Protein AF-A0A3C0MEQ4-F1 (afdb_monomer)

Structure (mmCIF, N/CA/C/O backbone):
data_AF-A0A3C0MEQ4-F1
#
_entry.id   AF-A0A3C0MEQ4-F1
#
loop_
_atom_site.group_PDB
_atom_site.id
_atom_site.type_symbol
_atom_site.label_atom_id
_atom_site.label_alt_id
_atom_site.label_comp_id
_atom_site.label_asym_id
_atom_site.label_entity_id
_atom_site.label_seq_id
_atom_site.pdbx_PDB_ins_code
_atom_site.Cartn_x
_atom_site.Cartn_y
_atom_site.Cartn_z
_atom_site.occupancy
_atom_site.B_iso_or_equiv
_atom_site.auth_seq_id
_atom_site.auth_comp_id
_atom_site.auth_asym_id
_atom_site.auth_atom_id
_atom_site.pdbx_PDB_model_num
ATOM 1 N N . MET A 1 1 ? 21.544 3.848 -3.525 1.00 56.31 1 MET A N 1
ATOM 2 C CA . MET A 1 1 ? 22.288 5.096 -3.814 1.00 56.31 1 MET A CA 1
ATOM 3 C C . MET A 1 1 ? 23.259 4.930 -4.985 1.00 56.31 1 MET A C 1
ATOM 5 O O . MET A 1 1 ? 23.133 5.684 -5.938 1.00 56.31 1 MET A O 1
ATOM 9 N N . ASN A 1 2 ? 24.133 3.912 -4.989 1.00 54.25 2 ASN A N 1
ATOM 10 C CA . ASN A 1 2 ? 25.118 3.695 -6.070 1.00 54.25 2 ASN A CA 1
ATOM 11 C C . ASN A 1 2 ? 24.505 3.550 -7.478 1.00 54.25 2 ASN A C 1
ATOM 13 O O . ASN A 1 2 ? 25.084 4.029 -8.444 1.00 54.25 2 ASN A O 1
ATOM 17 N N . ALA A 1 3 ? 23.307 2.965 -7.593 1.00 73.00 3 ALA A N 1
ATOM 18 C CA . ALA A 1 3 ? 22.617 2.825 -8.877 1.00 73.00 3 ALA A CA 1
ATOM 19 C C . ALA A 1 3 ? 22.139 4.168 -9.471 1.00 73.00 3 ALA A C 1
ATOM 21 O O . ALA A 1 3 ? 22.224 4.360 -10.676 1.00 73.00 3 ALA A O 1
ATOM 22 N N . ILE A 1 4 ? 21.689 5.125 -8.645 1.00 80.62 4 ILE A N 1
ATOM 23 C CA . ILE A 1 4 ? 21.189 6.430 -9.124 1.00 80.62 4 ILE A CA 1
ATOM 24 C C . ILE A 1 4 ? 22.325 7.252 -9.733 1.00 80.62 4 ILE A C 1
ATOM 26 O O . ILE A 1 4 ? 22.179 7.784 -10.830 1.00 80.62 4 ILE A O 1
ATOM 30 N N . LEU A 1 5 ? 23.455 7.330 -9.024 1.00 80.44 5 LEU A N 1
ATOM 31 C CA . LEU A 1 5 ? 24.626 8.074 -9.483 1.00 80.44 5 LEU A CA 1
ATOM 32 C C . LEU A 1 5 ? 25.197 7.445 -10.758 1.00 80.44 5 LEU A C 1
ATOM 34 O O . LEU A 1 5 ? 25.335 8.150 -11.751 1.00 80.44 5 LEU A O 1
ATOM 38 N N . GLY A 1 6 ? 25.385 6.121 -10.786 1.00 83.50 6 GLY A N 1
ATOM 39 C CA . GLY A 1 6 ? 25.900 5.422 -11.968 1.00 83.50 6 GLY A CA 1
ATOM 40 C C . GLY A 1 6 ? 25.003 5.566 -13.203 1.00 83.50 6 GLY A C 1
ATOM 41 O O . GLY A 1 6 ? 25.492 5.846 -14.293 1.00 83.50 6 GLY A O 1
ATOM 42 N N . PHE A 1 7 ? 23.680 5.457 -13.051 1.00 85.19 7 PHE A N 1
ATOM 43 C CA . PHE A 1 7 ? 22.758 5.689 -14.168 1.00 85.19 7 PHE A CA 1
ATOM 44 C C . PHE A 1 7 ? 22.746 7.157 -14.612 1.00 85.19 7 PHE A C 1
ATOM 46 O O . PHE A 1 7 ? 22.663 7.429 -15.808 1.00 85.19 7 PHE A O 1
ATOM 53 N N . SER A 1 8 ? 22.869 8.108 -13.680 1.00 86.00 8 SER A N 1
ATOM 54 C CA . SER A 1 8 ? 22.956 9.529 -14.034 1.00 86.00 8 SER A CA 1
ATOM 55 C C . SER A 1 8 ? 24.240 9.864 -14.793 1.00 86.00 8 SER A C 1
ATOM 57 O O . SER A 1 8 ? 24.196 10.667 -15.718 1.00 86.00 8 SER A O 1
ATOM 59 N N . GLU A 1 9 ? 25.359 9.216 -14.454 1.00 87.44 9 GLU A N 1
ATOM 60 C CA . GLU A 1 9 ? 26.646 9.374 -15.137 1.00 87.44 9 GLU A CA 1
ATOM 61 C C . GLU A 1 9 ? 26.581 8.805 -16.553 1.00 87.44 9 GLU A C 1
ATOM 63 O O . GLU A 1 9 ? 26.971 9.477 -17.501 1.00 87.44 9 GLU A O 1
ATOM 68 N N . VAL A 1 10 ? 25.974 7.627 -16.720 1.00 87.19 10 VAL A N 1
ATOM 69 C CA . VAL A 1 10 ? 25.731 7.010 -18.033 1.00 87.19 10 VAL A CA 1
ATOM 70 C C . VAL A 1 10 ? 24.914 7.918 -18.958 1.00 87.19 10 VAL A C 1
ATOM 72 O O . VAL A 1 10 ? 25.239 8.033 -20.141 1.00 87.19 10 VAL A O 1
ATOM 75 N N . ILE A 1 11 ? 23.868 8.567 -18.430 1.00 87.81 11 ILE A N 1
ATOM 76 C CA . ILE A 1 11 ? 23.049 9.525 -19.188 1.00 87.81 11 ILE A CA 1
ATOM 77 C C . ILE A 1 11 ? 23.845 10.803 -19.487 1.00 87.81 11 ILE A C 1
ATOM 79 O O . ILE A 1 11 ? 23.850 11.266 -20.626 1.00 87.81 11 ILE A O 1
ATOM 83 N N . ARG A 1 12 ? 24.518 11.372 -18.478 1.00 89.31 12 ARG A N 1
ATOM 84 C CA . ARG A 1 12 ? 25.299 12.616 -18.592 1.00 89.31 12 ARG A CA 1
ATOM 85 C C . ARG A 1 12 ? 26.410 12.491 -19.630 1.00 89.31 12 ARG A C 1
ATOM 87 O O . ARG A 1 12 ? 26.576 13.390 -20.449 1.00 89.31 12 ARG A O 1
ATOM 94 N N . ASP A 1 13 ? 27.132 11.377 -19.599 1.00 92.06 13 ASP A N 1
ATOM 95 C CA . ASP A 1 13 ? 28.324 11.146 -20.416 1.00 92.06 13 ASP A CA 1
ATOM 96 C C . ASP A 1 13 ? 27.977 10.521 -21.780 1.00 92.06 13 ASP A C 1
ATOM 98 O O . ASP A 1 13 ? 28.868 10.231 -22.575 1.00 92.06 13 ASP A O 1
ATOM 102 N N . GLN A 1 14 ? 26.680 10.330 -22.062 1.00 87.19 14 GLN A N 1
ATOM 103 C CA . GLN A 1 14 ? 26.146 9.773 -23.307 1.00 87.19 14 GLN A CA 1
ATOM 104 C C . GLN A 1 14 ? 26.877 8.497 -23.758 1.00 87.19 14 GLN A C 1
ATOM 106 O O . GLN A 1 14 ? 27.219 8.325 -24.930 1.00 87.19 14 GLN A O 1
ATOM 111 N N . VAL A 1 15 ? 27.096 7.577 -22.814 1.00 88.75 15 VAL A N 1
ATOM 112 C CA . VAL A 1 15 ? 27.910 6.362 -23.015 1.00 88.75 15 VAL A CA 1
ATOM 113 C C . VAL A 1 15 ? 27.402 5.490 -24.174 1.00 88.75 15 VAL A C 1
ATOM 115 O O . VAL A 1 15 ? 28.182 4.776 -24.801 1.00 88.75 15 VAL A O 1
ATOM 118 N N . PHE A 1 16 ? 26.108 5.560 -24.497 1.00 84.62 16 PHE A N 1
ATOM 119 C CA . PHE A 1 16 ? 25.477 4.792 -25.574 1.00 84.62 16 PHE A CA 1
ATOM 120 C C . PHE A 1 16 ? 25.280 5.586 -26.878 1.00 84.62 16 PHE A C 1
ATOM 122 O O . PHE A 1 16 ? 24.577 5.126 -27.778 1.00 84.62 16 PHE A O 1
ATOM 129 N N . GLY A 1 17 ? 25.880 6.774 -27.014 1.00 85.69 17 GLY A N 1
ATOM 130 C CA . GLY A 1 17 ? 25.698 7.619 -28.197 1.00 85.69 17 GLY A CA 1
ATOM 131 C C . GLY A 1 17 ? 24.224 8.021 -28.374 1.00 85.69 17 GLY A C 1
ATOM 132 O O . GLY A 1 17 ? 23.603 8.390 -27.382 1.00 85.69 17 GLY A O 1
ATOM 133 N N . PRO A 1 18 ? 23.632 7.957 -29.582 1.00 88.94 18 PRO A N 1
ATOM 134 C CA . PRO A 1 18 ? 22.265 8.420 -29.848 1.00 88.94 18 PRO A CA 1
ATOM 135 C C . PRO A 1 18 ? 21.146 7.430 -29.453 1.00 88.94 18 PRO A C 1
ATOM 137 O O . PRO A 1 18 ? 19.999 7.633 -29.852 1.00 88.94 18 PRO A O 1
ATOM 140 N N . ASP A 1 19 ? 21.434 6.362 -28.697 1.00 89.44 19 ASP A N 1
ATOM 141 C CA . ASP A 1 19 ? 20.425 5.385 -28.248 1.00 89.44 19 ASP A CA 1
ATOM 142 C C . ASP A 1 19 ? 19.506 5.975 -27.159 1.00 89.44 19 ASP A C 1
ATOM 144 O O . ASP A 1 19 ? 19.682 5.774 -25.954 1.00 89.44 19 ASP A O 1
ATOM 148 N N . GLN A 1 20 ? 18.509 6.741 -27.606 1.00 87.12 20 GLN A N 1
ATOM 149 C CA . GLN A 1 20 ? 17.560 7.438 -26.742 1.00 87.12 20 GLN A CA 1
ATOM 150 C C . GLN A 1 20 ? 16.733 6.482 -25.871 1.00 87.12 20 GLN A C 1
ATOM 152 O O . GLN A 1 20 ? 16.408 6.827 -24.734 1.00 87.12 20 GLN A O 1
ATOM 157 N N . ALA A 1 21 ? 16.426 5.280 -26.371 1.00 89.12 21 ALA A N 1
ATOM 158 C CA . ALA A 1 21 ? 15.628 4.296 -25.645 1.00 89.12 21 ALA A CA 1
ATOM 159 C C . ALA A 1 21 ? 16.342 3.839 -24.366 1.00 89.12 21 ALA A C 1
ATOM 161 O O . ALA A 1 21 ? 15.746 3.871 -23.289 1.00 89.12 21 ALA A O 1
ATOM 162 N N . ARG A 1 22 ? 17.646 3.536 -24.449 1.00 85.31 22 ARG A N 1
ATOM 163 C CA . ARG A 1 22 ? 18.435 3.167 -23.263 1.00 85.31 22 ARG A CA 1
ATOM 164 C C . ARG A 1 22 ? 18.461 4.271 -22.216 1.00 85.31 22 ARG A C 1
ATOM 166 O O . ARG A 1 22 ? 18.309 3.983 -21.032 1.00 85.31 22 ARG A O 1
ATOM 173 N N . TYR A 1 23 ? 18.626 5.534 -22.611 1.00 87.06 23 TYR A N 1
ATOM 174 C CA . TYR A 1 23 ? 18.608 6.630 -21.635 1.00 87.06 23 TYR A CA 1
ATOM 175 C C . TYR A 1 23 ? 17.248 6.793 -20.959 1.00 87.06 23 TYR A C 1
ATOM 177 O O . TYR A 1 23 ? 17.209 7.094 -19.766 1.00 87.06 23 TYR A O 1
ATOM 185 N N . CYS A 1 24 ? 16.145 6.566 -21.679 1.00 87.00 24 CYS A N 1
ATOM 186 C CA . CYS A 1 24 ? 14.811 6.553 -21.083 1.00 87.00 24 CYS A CA 1
ATOM 187 C C . CYS A 1 24 ? 14.670 5.446 -20.026 1.00 87.00 24 CYS A C 1
ATOM 189 O O . CYS A 1 24 ? 14.151 5.720 -18.943 1.00 87.00 24 CYS A O 1
ATOM 191 N N . ASP A 1 25 ? 15.195 4.246 -20.281 1.00 85.88 25 ASP A N 1
ATOM 192 C CA . ASP A 1 25 ? 15.174 3.139 -19.314 1.00 85.88 25 ASP A CA 1
ATOM 193 C C . ASP A 1 25 ? 16.005 3.450 -18.055 1.00 85.88 25 ASP A C 1
ATOM 195 O O . ASP A 1 25 ? 15.575 3.196 -16.922 1.00 85.88 25 ASP A O 1
ATOM 199 N N . TYR A 1 26 ? 17.178 4.069 -18.222 1.00 86.50 26 TYR A N 1
ATOM 200 C CA . TYR A 1 26 ? 17.989 4.529 -17.092 1.00 86.50 26 TYR A CA 1
ATOM 201 C C . TYR A 1 26 ? 17.306 5.657 -16.316 1.00 86.50 26 TYR A C 1
ATOM 203 O O . TYR A 1 26 ? 17.311 5.638 -15.084 1.00 86.50 26 TYR A O 1
ATOM 211 N N . ALA A 1 27 ? 16.665 6.607 -17.001 1.00 85.38 27 ALA A N 1
ATOM 212 C CA . ALA A 1 27 ? 15.905 7.674 -16.358 1.00 85.38 27 ALA A CA 1
ATOM 213 C C . ALA A 1 27 ? 14.722 7.114 -15.550 1.00 85.38 27 ALA A C 1
ATOM 215 O O . ALA A 1 27 ? 14.500 7.538 -14.413 1.00 85.38 27 ALA A O 1
ATOM 216 N N . ALA A 1 28 ? 14.015 6.113 -16.082 1.00 83.44 28 ALA A N 1
ATOM 217 C CA . ALA A 1 28 ? 12.967 5.398 -15.358 1.00 83.44 28 ALA A CA 1
ATOM 218 C C . ALA A 1 28 ? 13.526 4.679 -14.116 1.00 83.44 28 ALA A C 1
ATOM 220 O O . ALA A 1 28 ? 12.954 4.783 -13.028 1.00 83.44 28 ALA A O 1
ATOM 221 N N 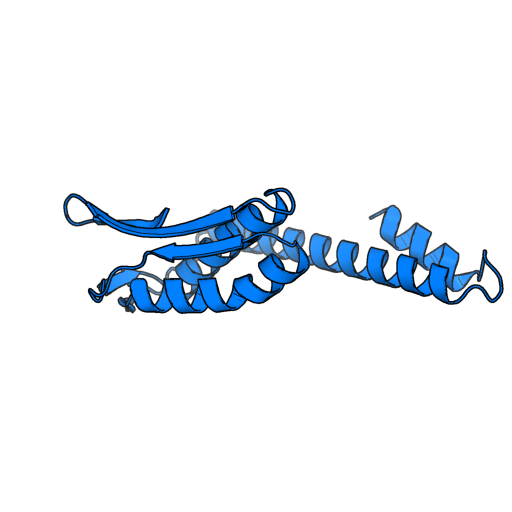. SER A 1 29 ? 14.686 4.031 -14.245 1.00 82.44 29 SER A N 1
ATOM 222 C CA . SER A 1 29 ? 15.368 3.343 -13.138 1.00 82.44 29 SER A CA 1
ATOM 223 C C . SER A 1 29 ? 15.826 4.307 -12.033 1.00 82.44 29 SER A C 1
ATOM 225 O O . SER A 1 29 ? 15.675 4.016 -10.840 1.00 82.44 29 SER A O 1
ATOM 227 N N . ILE A 1 30 ? 16.346 5.483 -12.407 1.00 86.50 30 ILE A N 1
ATOM 228 C CA . ILE A 1 30 ? 16.674 6.577 -11.478 1.00 86.50 30 ILE A CA 1
ATOM 229 C C . ILE A 1 30 ? 15.414 7.046 -10.757 1.00 86.50 30 ILE A C 1
ATOM 231 O O . ILE A 1 30 ? 15.419 7.156 -9.531 1.00 86.50 30 ILE A O 1
ATOM 235 N N . HIS A 1 31 ? 14.335 7.296 -11.500 1.00 78.38 31 HIS A N 1
ATOM 236 C CA . HIS A 1 31 ? 13.079 7.778 -10.941 1.00 78.38 31 HIS A CA 1
ATOM 237 C C . HIS A 1 31 ? 12.504 6.793 -9.917 1.00 78.38 31 HIS A C 1
ATOM 239 O O . HIS A 1 31 ? 12.184 7.189 -8.796 1.00 78.38 31 HIS A O 1
ATOM 245 N N . GLN A 1 32 ? 12.460 5.502 -10.254 1.00 76.88 32 GLN A N 1
ATOM 246 C CA . GLN A 1 32 ? 12.007 4.447 -9.347 1.00 76.88 32 GLN A CA 1
ATOM 247 C C . GLN A 1 32 ? 12.880 4.361 -8.087 1.00 76.88 32 GLN A C 1
ATOM 249 O O . GLN A 1 32 ? 12.366 4.279 -6.970 1.00 76.88 32 GLN A O 1
ATOM 254 N N . SER A 1 33 ? 14.204 4.425 -8.246 1.00 82.81 33 SER A N 1
ATOM 255 C CA . SER A 1 33 ? 15.139 4.397 -7.116 1.00 82.81 33 SER A CA 1
ATOM 256 C C . SER A 1 33 ? 14.996 5.631 -6.214 1.00 82.81 33 SER A C 1
ATOM 258 O O . SER A 1 33 ? 15.094 5.517 -4.992 1.00 82.81 33 SER A O 1
ATOM 260 N N . GLY A 1 34 ? 14.742 6.806 -6.800 1.00 80.62 34 GLY A N 1
ATOM 261 C CA . GLY A 1 34 ? 14.493 8.053 -6.076 1.00 80.62 34 GLY A CA 1
ATOM 262 C C . GLY A 1 34 ? 13.185 8.020 -5.287 1.00 80.62 34 GLY A C 1
ATOM 263 O O . GLY A 1 34 ? 13.177 8.378 -4.111 1.00 80.62 34 GLY A O 1
ATOM 264 N N . GLN A 1 35 ? 12.104 7.514 -5.889 1.00 75.94 35 GLN A N 1
ATOM 265 C CA . GLN A 1 35 ? 10.837 7.289 -5.184 1.00 75.94 35 GLN A CA 1
ATOM 266 C C . GLN A 1 35 ? 11.008 6.320 -4.010 1.00 75.94 35 GLN A C 1
ATOM 268 O O . GLN A 1 35 ? 10.488 6.569 -2.924 1.00 75.94 35 GLN A O 1
ATOM 273 N N . HIS A 1 36 ? 11.775 5.242 -4.198 1.00 74.88 36 HIS A N 1
ATOM 274 C CA . HIS A 1 36 ? 12.036 4.291 -3.123 1.00 74.88 36 HIS A CA 1
ATOM 275 C C . HIS A 1 36 ? 12.811 4.927 -1.961 1.00 74.88 36 HIS A C 1
ATOM 277 O O . HIS A 1 36 ? 12.427 4.753 -0.808 1.00 74.88 36 HIS A O 1
ATOM 283 N N . LEU A 1 37 ? 13.857 5.709 -2.249 1.00 84.56 37 LEU A N 1
ATOM 284 C CA . LEU A 1 37 ? 14.611 6.418 -1.213 1.00 84.56 37 LEU A CA 1
ATOM 285 C C . LEU A 1 37 ? 13.739 7.433 -0.464 1.00 84.56 37 LEU A C 1
ATOM 287 O O . LEU A 1 37 ? 13.828 7.527 0.756 1.00 84.56 37 LEU A O 1
ATOM 291 N N . LEU A 1 38 ? 12.882 8.164 -1.181 1.00 78.81 38 LEU A N 1
ATOM 292 C CA . LEU A 1 38 ? 11.948 9.105 -0.568 1.00 78.81 38 LEU A CA 1
ATOM 293 C C . LEU A 1 38 ? 10.973 8.389 0.378 1.00 78.81 38 LEU A C 1
ATOM 295 O O . LEU A 1 38 ? 10.724 8.885 1.472 1.00 78.81 38 LEU A O 1
ATOM 299 N N . SER A 1 39 ? 10.477 7.208 -0.009 1.00 75.56 39 SER A N 1
ATOM 300 C CA . SER A 1 39 ? 9.659 6.361 0.868 1.00 75.56 39 SER A CA 1
ATOM 301 C C . SER A 1 39 ? 10.410 5.994 2.145 1.00 75.56 39 SER A C 1
ATOM 303 O O . SER A 1 39 ? 9.885 6.219 3.225 1.00 75.56 39 SER A O 1
ATOM 305 N N . LEU A 1 40 ? 11.662 5.530 2.036 1.00 81.44 40 LEU A N 1
ATOM 306 C CA . LEU A 1 40 ? 12.476 5.173 3.204 1.00 81.44 40 LEU A CA 1
ATOM 307 C C . LEU A 1 40 ? 12.712 6.366 4.140 1.00 81.44 40 LEU A C 1
ATOM 309 O O . LEU A 1 40 ? 12.692 6.211 5.356 1.00 81.44 40 LEU A O 1
ATOM 313 N N . ILE A 1 41 ? 12.930 7.563 3.589 1.00 82.31 41 ILE A N 1
ATOM 314 C CA . ILE A 1 41 ? 13.074 8.785 4.392 1.00 82.31 41 ILE A CA 1
ATOM 315 C C . ILE A 1 41 ? 11.772 9.090 5.137 1.00 82.31 41 ILE A C 1
ATOM 317 O O . ILE A 1 41 ? 11.816 9.388 6.329 1.00 82.31 41 ILE A O 1
ATOM 321 N N . ASN A 1 42 ? 10.624 9.003 4.459 1.00 76.94 42 ASN A N 1
ATOM 322 C CA . ASN A 1 42 ? 9.325 9.221 5.094 1.00 76.94 42 ASN A CA 1
ATOM 323 C C . ASN A 1 42 ? 9.063 8.191 6.200 1.00 76.94 42 ASN A C 1
ATOM 325 O O . ASN A 1 42 ? 8.678 8.585 7.298 1.00 76.94 42 ASN A O 1
ATOM 329 N N . ASP A 1 43 ? 9.372 6.915 5.957 1.00 81.81 43 ASP A N 1
ATOM 330 C CA . ASP A 1 43 ? 9.230 5.842 6.945 1.00 81.81 43 ASP A CA 1
ATOM 331 C C . ASP A 1 43 ? 10.087 6.116 8.197 1.00 81.81 43 ASP A C 1
ATOM 333 O O . ASP A 1 43 ? 9.615 5.971 9.325 1.00 81.81 43 ASP A O 1
ATOM 337 N N . ILE A 1 44 ? 11.330 6.587 8.021 1.00 86.44 44 ILE A N 1
ATOM 338 C CA . ILE A 1 44 ? 12.222 6.967 9.132 1.00 86.44 44 ILE A CA 1
ATOM 339 C C . ILE A 1 44 ? 11.684 8.186 9.892 1.00 86.44 44 ILE A C 1
ATOM 341 O O . ILE A 1 44 ? 11.736 8.217 11.124 1.00 86.44 44 ILE A O 1
ATOM 345 N N . LEU A 1 45 ? 11.178 9.202 9.188 1.00 81.56 45 LEU A N 1
ATOM 346 C CA . LEU A 1 45 ? 10.611 10.398 9.817 1.00 81.56 45 LEU A CA 1
ATOM 347 C C . LEU A 1 45 ? 9.356 10.067 10.623 1.00 81.56 45 LEU A C 1
ATOM 349 O O . LEU A 1 45 ? 9.179 10.593 11.723 1.00 81.56 45 LEU A O 1
ATOM 353 N N . ASP A 1 46 ? 8.496 9.199 10.102 1.00 80.12 46 ASP A N 1
ATOM 354 C CA . ASP A 1 46 ? 7.292 8.777 10.805 1.00 80.12 46 ASP A CA 1
ATOM 355 C C . ASP A 1 46 ? 7.630 7.897 12.012 1.00 80.12 46 ASP A C 1
ATOM 357 O O . ASP A 1 46 ? 7.102 8.147 13.098 1.00 80.12 46 ASP A O 1
ATOM 361 N N . LEU A 1 47 ? 8.601 6.984 11.889 1.00 81.69 47 LEU A N 1
ATOM 362 C CA . LEU A 1 47 ? 9.136 6.239 13.032 1.00 81.69 47 LEU A CA 1
ATOM 363 C C . LEU A 1 47 ? 9.703 7.183 14.105 1.00 81.69 47 LEU A C 1
ATOM 365 O O . LEU A 1 47 ? 9.367 7.053 15.279 1.00 81.69 47 LEU A O 1
ATOM 369 N N . SER A 1 48 ? 10.465 8.204 13.705 1.00 82.00 48 SER A N 1
ATOM 370 C CA . SER A 1 48 ? 11.040 9.199 14.625 1.00 82.00 48 SER A CA 1
ATOM 371 C C . SER A 1 48 ? 9.963 10.001 15.373 1.00 82.00 48 SER A C 1
ATOM 373 O O . SER A 1 48 ? 10.122 10.338 16.551 1.00 82.00 48 SER A O 1
ATOM 375 N N . LYS A 1 49 ? 8.829 10.309 14.727 1.00 80.94 49 LYS A N 1
ATOM 376 C CA . LYS A 1 49 ? 7.688 10.963 15.395 1.00 80.94 49 LYS A CA 1
ATOM 377 C C . LYS A 1 49 ? 7.022 10.032 16.406 1.00 80.94 49 LYS A C 1
ATOM 379 O O . LYS A 1 49 ? 6.601 10.504 17.461 1.00 80.94 49 LYS A O 1
ATOM 384 N N . ILE A 1 50 ? 6.916 8.742 16.087 1.00 81.50 50 ILE A N 1
ATOM 385 C CA . ILE A 1 50 ? 6.346 7.729 16.982 1.00 81.50 50 ILE A CA 1
ATOM 386 C C . ILE A 1 50 ? 7.248 7.552 18.211 1.00 81.50 50 ILE A C 1
ATOM 388 O O . ILE A 1 50 ? 6.765 7.663 19.336 1.00 81.50 50 ILE A O 1
ATOM 392 N N . GLU A 1 51 ? 8.556 7.369 18.015 1.00 79.19 51 GLU A N 1
ATOM 393 C CA . GLU A 1 51 ? 9.534 7.168 19.097 1.00 79.19 51 GLU A CA 1
ATOM 394 C C . GLU A 1 51 ? 9.677 8.388 20.014 1.00 79.19 51 GLU A C 1
ATOM 396 O O . GLU A 1 51 ? 9.849 8.246 21.223 1.00 79.19 51 GLU A O 1
ATOM 401 N N . SER A 1 52 ? 9.550 9.599 19.465 1.00 84.00 52 SER A N 1
ATOM 402 C CA . SER A 1 52 ? 9.572 10.837 20.256 1.00 84.00 52 SER A CA 1
ATOM 403 C C . SER A 1 52 ? 8.244 11.150 20.959 1.00 84.00 52 SER A C 1
ATOM 405 O O . SER A 1 52 ? 8.139 12.183 21.621 1.00 84.00 52 SER A O 1
ATOM 407 N N . GLY A 1 53 ? 7.208 10.318 20.790 1.00 76.06 53 GLY A N 1
ATOM 408 C CA . GLY A 1 53 ? 5.860 10.574 21.315 1.00 76.06 53 GLY A CA 1
ATOM 409 C C . GLY A 1 53 ? 5.163 11.789 20.685 1.00 76.06 53 GLY A C 1
ATOM 410 O O . GLY A 1 53 ? 4.119 12.233 21.167 1.00 76.06 53 GLY A O 1
ATOM 411 N N . SER A 1 54 ? 5.733 12.342 19.611 1.00 75.56 54 SER A N 1
ATOM 412 C CA . SER A 1 54 ? 5.196 13.501 18.891 1.00 75.56 54 SER A CA 1
ATOM 413 C C . SER A 1 54 ? 4.090 13.110 17.910 1.00 75.56 54 SER A C 1
ATOM 415 O O . SER A 1 54 ? 3.330 13.971 17.464 1.00 75.56 54 SER A O 1
ATOM 417 N N . TYR A 1 55 ? 3.976 11.823 17.571 1.00 77.38 55 TYR A N 1
ATOM 418 C CA . TYR A 1 55 ? 2.889 11.308 16.750 1.00 77.38 55 TYR A CA 1
ATOM 419 C C . TYR A 1 55 ? 1.595 11.240 17.568 1.00 77.38 55 TYR A C 1
ATOM 421 O O . TYR A 1 55 ? 1.402 10.350 18.397 1.00 77.38 55 TYR A O 1
ATOM 429 N N . ARG A 1 56 ? 0.701 12.205 17.345 1.00 80.25 56 ARG A N 1
ATOM 430 C CA . ARG A 1 56 ? -0.619 12.251 17.978 1.00 80.25 56 ARG A CA 1
ATOM 431 C C . ARG A 1 56 ? -1.671 11.775 16.989 1.00 80.25 56 ARG A C 1
ATOM 433 O O . ARG A 1 56 ? -1.822 12.375 15.932 1.00 80.25 56 ARG A O 1
ATOM 440 N N . LEU A 1 57 ? -2.394 10.721 17.358 1.00 87.50 57 LEU A N 1
ATOM 441 C CA . LEU A 1 57 ? -3.559 10.264 16.606 1.00 87.50 57 LEU A CA 1
ATOM 442 C C . LEU A 1 57 ? -4.695 11.276 16.754 1.00 87.50 57 LEU A C 1
ATOM 444 O O . LEU A 1 57 ? -5.098 11.612 17.870 1.00 87.50 57 LEU A O 1
ATOM 448 N N . GLU A 1 58 ? -5.239 11.720 15.627 1.00 90.75 58 GLU A N 1
ATOM 449 C CA . GLU A 1 58 ? -6.433 12.560 15.584 1.00 90.75 58 GLU A CA 1
ATOM 450 C C . GLU A 1 58 ? -7.666 11.657 15.453 1.00 90.75 58 GLU A C 1
ATOM 452 O O . GLU A 1 58 ? -8.212 11.450 14.368 1.00 90.75 58 GLU A O 1
ATOM 457 N N . CYS A 1 59 ? -8.084 11.058 16.572 1.00 94.38 59 CYS A N 1
ATOM 458 C CA . CYS A 1 59 ? -9.206 10.123 16.581 1.00 94.38 59 CYS A CA 1
ATOM 459 C C . CYS A 1 59 ? -10.548 10.827 16.331 1.00 94.38 59 CYS A C 1
ATOM 461 O O . CYS A 1 59 ? -10.953 11.706 17.091 1.00 94.38 59 CYS A O 1
ATOM 463 N N . GLN A 1 60 ? -11.281 10.364 15.322 1.00 95.88 60 GLN A N 1
ATOM 464 C CA . GLN A 1 60 ? -12.650 10.774 15.017 1.00 95.88 60 GLN A CA 1
ATOM 465 C C . GLN A 1 60 ? -13.496 9.571 14.586 1.00 95.88 60 GLN A C 1
ATOM 467 O O . GLN A 1 60 ? -12.963 8.505 14.278 1.00 95.88 60 GLN A O 1
ATOM 472 N N . GLN A 1 61 ? -14.822 9.714 14.603 1.00 96.62 61 GLN A N 1
ATOM 473 C CA . GLN A 1 61 ? -15.702 8.698 14.023 1.00 96.62 61 GLN A CA 1
ATOM 474 C C . GLN A 1 61 ? -15.617 8.753 12.498 1.00 96.62 61 GLN A C 1
ATOM 476 O O . GLN A 1 61 ? -15.692 9.835 11.910 1.00 96.62 61 GLN A O 1
ATOM 481 N N . PHE A 1 62 ? -15.451 7.597 11.862 1.00 95.75 62 PHE A N 1
ATOM 482 C CA . PHE A 1 62 ? -15.479 7.487 10.410 1.00 95.75 62 PHE A CA 1
ATOM 483 C C . PHE A 1 62 ? -15.903 6.094 9.939 1.00 95.75 62 PHE A C 1
ATOM 485 O O . PHE A 1 62 ? -15.718 5.085 10.623 1.00 95.75 62 PHE A O 1
ATOM 492 N N . CYS A 1 63 ? -16.392 6.051 8.700 1.00 95.00 63 CYS A N 1
ATOM 493 C CA . CYS A 1 63 ? -16.814 4.830 8.036 1.00 95.00 63 CYS A CA 1
ATOM 494 C C . CYS A 1 63 ? -15.606 4.087 7.445 1.00 95.00 63 CYS A C 1
ATOM 496 O O . CYS A 1 63 ? -15.061 4.487 6.411 1.00 95.00 63 CYS A O 1
ATOM 498 N N . LEU A 1 64 ? -15.198 2.992 8.088 1.00 95.44 64 LEU A N 1
ATOM 499 C CA . LEU A 1 64 ? -14.068 2.162 7.671 1.00 95.44 64 LEU A CA 1
ATOM 500 C C . LEU A 1 64 ? -14.306 1.505 6.311 1.00 95.44 64 LEU A C 1
ATOM 502 O O . LEU A 1 64 ? -13.400 1.490 5.488 1.00 95.44 64 LEU A O 1
ATOM 506 N N . SER A 1 65 ? -15.521 1.009 6.060 1.00 94.88 65 SER A N 1
ATOM 507 C CA . SER A 1 65 ? -15.888 0.397 4.769 1.00 94.88 65 SER A CA 1
ATOM 508 C C . SER A 1 65 ? -15.671 1.362 3.596 1.00 94.88 65 SER A C 1
ATOM 510 O O . SER A 1 65 ? -15.027 1.008 2.613 1.00 94.88 65 SER A O 1
ATOM 512 N N . ARG A 1 66 ? -16.093 2.627 3.741 1.00 95.00 66 ARG A N 1
ATOM 513 C CA . ARG A 1 66 ? -15.841 3.677 2.744 1.00 95.00 66 ARG A CA 1
ATOM 514 C C . ARG A 1 66 ? -14.352 3.986 2.597 1.00 95.00 66 ARG A C 1
ATOM 516 O O . ARG A 1 66 ? -13.871 4.142 1.480 1.00 95.00 66 ARG A O 1
ATOM 523 N N . LEU A 1 67 ? -13.619 4.083 3.708 1.00 96.06 67 LEU A N 1
ATOM 524 C CA . LEU A 1 67 ? -12.180 4.340 3.665 1.00 96.06 67 LEU A CA 1
ATOM 525 C C . LEU A 1 67 ? -11.426 3.215 2.938 1.00 96.06 67 LEU A C 1
ATOM 527 O O . LEU A 1 67 ? -10.538 3.494 2.135 1.00 96.06 67 LEU A O 1
ATOM 531 N N . ALA A 1 68 ? -11.784 1.960 3.212 1.00 96.19 68 ALA A N 1
ATOM 532 C CA . ALA A 1 68 ? -11.201 0.782 2.583 1.00 96.19 68 ALA A CA 1
ATOM 533 C C . ALA A 1 68 ? -11.465 0.760 1.068 1.00 96.19 68 ALA A C 1
ATOM 535 O O . ALA A 1 68 ? -10.532 0.521 0.302 1.00 96.19 68 ALA A O 1
ATOM 536 N N . ASP A 1 69 ? -12.683 1.100 0.636 1.00 95.69 69 ASP A N 1
ATOM 537 C CA . ASP A 1 69 ? -13.039 1.219 -0.785 1.00 95.69 69 ASP A CA 1
ATOM 538 C C . ASP A 1 69 ? -12.235 2.324 -1.496 1.00 95.69 69 ASP A C 1
ATOM 540 O O . ASP A 1 69 ? -11.652 2.108 -2.560 1.00 95.69 69 ASP A O 1
ATOM 544 N N . GLU A 1 70 ? -12.090 3.496 -0.865 1.00 95.81 70 GLU A N 1
ATOM 545 C CA . GLU A 1 70 ? -11.243 4.574 -1.392 1.00 95.81 70 GLU A CA 1
ATOM 546 C C . GLU A 1 70 ? -9.784 4.116 -1.568 1.00 95.81 70 GLU A C 1
ATOM 548 O O . GLU A 1 70 ? -9.161 4.407 -2.591 1.00 95.81 70 GLU A O 1
ATOM 553 N N . CYS A 1 71 ? -9.234 3.377 -0.598 1.00 96.44 71 CYS A N 1
ATOM 554 C CA . CYS A 1 71 ? -7.873 2.839 -0.682 1.00 96.44 71 CYS A CA 1
ATOM 555 C C . CYS A 1 71 ? -7.742 1.773 -1.779 1.00 96.44 71 CYS A C 1
ATOM 557 O O . CYS A 1 71 ? -6.761 1.776 -2.525 1.00 96.44 71 CYS A O 1
ATOM 559 N N . PHE A 1 72 ? -8.734 0.891 -1.916 1.00 96.19 72 PHE A N 1
ATOM 560 C CA . PHE A 1 72 ? -8.796 -0.095 -2.994 1.00 96.19 72 PHE A CA 1
ATOM 561 C C . PHE A 1 72 ? -8.741 0.586 -4.368 1.00 96.19 72 PHE A C 1
ATOM 563 O O . PHE A 1 72 ? -7.921 0.223 -5.218 1.00 96.19 72 PHE A O 1
ATOM 570 N N . MET A 1 73 ? -9.536 1.641 -4.564 1.00 95.81 73 MET A N 1
ATOM 571 C CA . MET A 1 73 ? -9.558 2.407 -5.813 1.00 95.81 73 MET A CA 1
ATOM 572 C C . MET A 1 73 ? -8.223 3.105 -6.113 1.00 95.81 73 MET A C 1
ATOM 574 O O . MET A 1 73 ? -7.847 3.206 -7.282 1.00 95.81 73 MET A O 1
ATOM 578 N N . MET A 1 74 ? -7.476 3.531 -5.088 1.00 94.19 74 MET A N 1
ATOM 579 C CA . MET A 1 74 ? -6.132 4.107 -5.252 1.00 94.19 74 MET A CA 1
ATOM 580 C C . MET A 1 74 ? -5.100 3.083 -5.746 1.00 94.19 74 MET A C 1
ATOM 582 O O . MET A 1 74 ? -4.233 3.432 -6.546 1.00 94.19 74 MET A O 1
ATOM 586 N N . VAL A 1 75 ? -5.183 1.828 -5.294 1.00 95.12 75 VAL A N 1
ATOM 587 C CA . VAL A 1 75 ? -4.196 0.778 -5.619 1.00 95.12 75 VAL A CA 1
ATOM 588 C C . VAL A 1 75 ? -4.541 0.029 -6.912 1.00 95.12 75 VAL A C 1
ATOM 590 O O . VAL A 1 75 ? -3.652 -0.491 -7.592 1.00 95.12 75 VAL A O 1
ATOM 593 N N . ARG A 1 76 ? -5.811 0.033 -7.330 1.00 95.31 76 ARG A N 1
ATOM 594 C CA . ARG A 1 76 ? -6.290 -0.648 -8.544 1.00 95.31 76 ARG A CA 1
ATOM 595 C C . ARG A 1 76 ? -5.461 -0.366 -9.818 1.00 95.31 76 ARG A C 1
ATOM 597 O O . ARG A 1 76 ? -5.176 -1.322 -10.542 1.00 95.31 76 ARG A O 1
ATOM 604 N N . PRO A 1 77 ? -5.004 0.870 -10.115 1.00 93.94 77 PRO A N 1
ATOM 605 C CA . PRO A 1 77 ? -4.143 1.128 -11.273 1.00 93.94 77 PRO A CA 1
ATOM 606 C C . PRO A 1 77 ? -2.759 0.471 -11.171 1.00 93.94 77 PRO A C 1
ATOM 608 O O . PRO A 1 77 ? -2.199 0.060 -12.187 1.00 93.94 77 PRO A O 1
ATOM 611 N N . GLN A 1 78 ? -2.195 0.368 -9.962 1.00 91.62 78 GLN A N 1
ATOM 612 C CA . GLN A 1 78 ? -0.920 -0.314 -9.726 1.00 91.62 78 GLN A CA 1
ATOM 613 C C . GLN A 1 78 ? -1.068 -1.824 -9.944 1.00 91.62 78 GLN A C 1
ATOM 615 O O . GLN A 1 78 ? -0.226 -2.419 -10.613 1.00 91.62 78 GLN A O 1
ATOM 620 N N . ALA A 1 79 ? -2.166 -2.416 -9.462 1.00 94.94 79 ALA A N 1
ATOM 621 C CA . ALA A 1 79 ? -2.490 -3.825 -9.690 1.00 94.94 79 ALA A CA 1
ATOM 622 C C . ALA A 1 79 ? -2.629 -4.141 -11.186 1.00 94.94 79 ALA A C 1
ATOM 624 O O . ALA A 1 79 ? -2.008 -5.078 -11.683 1.00 94.94 79 ALA A O 1
ATOM 625 N N . ALA A 1 80 ? -3.338 -3.286 -11.932 1.00 94.81 80 ALA A N 1
ATOM 626 C CA . ALA A 1 80 ? -3.480 -3.425 -13.380 1.00 94.81 80 ALA A CA 1
ATOM 627 C C . ALA A 1 80 ? -2.127 -3.378 -14.116 1.00 94.81 80 ALA A C 1
ATOM 629 O O . ALA A 1 80 ? -1.883 -4.197 -15.000 1.00 94.81 80 ALA A O 1
ATOM 630 N N . LYS A 1 81 ? -1.222 -2.464 -13.731 1.00 92.69 81 LYS A N 1
ATOM 631 C CA . LYS A 1 81 ? 0.142 -2.399 -14.291 1.00 92.69 81 LYS A CA 1
ATOM 632 C C . LYS A 1 81 ? 0.965 -3.651 -13.977 1.00 92.69 81 LYS A C 1
ATOM 634 O O . LYS A 1 81 ? 1.721 -4.096 -14.832 1.00 92.69 81 LYS A O 1
ATOM 639 N N . GLY A 1 82 ? 0.811 -4.206 -12.775 1.00 91.56 82 GLY A N 1
ATOM 640 C CA . GLY A 1 82 ? 1.460 -5.450 -12.351 1.00 91.56 82 GLY A CA 1
ATOM 641 C C . GLY A 1 82 ? 0.804 -6.724 -12.892 1.00 91.56 82 GLY A C 1
ATOM 642 O O . GLY A 1 82 ? 1.300 -7.808 -12.612 1.00 91.56 82 GLY A O 1
ATOM 643 N N . GLN A 1 83 ? -0.297 -6.609 -13.649 1.00 96.62 83 GLN A N 1
ATOM 644 C CA . GLN A 1 83 ? -1.123 -7.738 -14.096 1.00 96.62 83 GLN A CA 1
ATOM 645 C C . GLN A 1 83 ? -1.614 -8.621 -12.934 1.00 96.62 83 GLN A C 1
ATOM 647 O O . GLN A 1 83 ? -1.788 -9.827 -13.088 1.00 96.62 83 GLN A O 1
ATOM 652 N N . VAL A 1 84 ? -1.849 -8.014 -11.771 1.00 97.88 84 VAL A N 1
ATOM 653 C CA . VAL A 1 84 ? -2.387 -8.672 -10.576 1.00 97.88 84 VAL A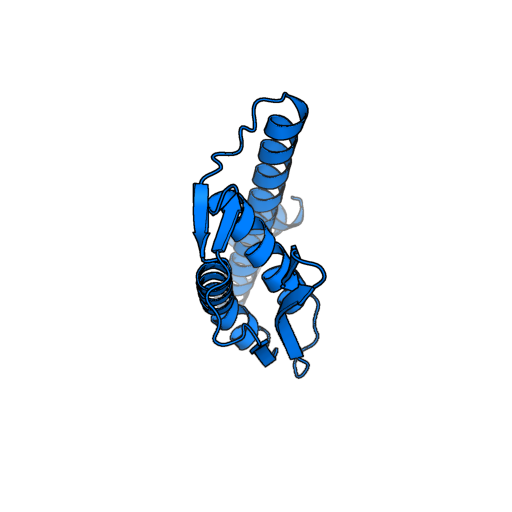 CA 1
ATOM 654 C C . VAL A 1 84 ? -3.883 -8.374 -10.496 1.00 97.88 84 VAL A C 1
ATOM 656 O O . VAL A 1 84 ? -4.300 -7.215 -10.576 1.00 97.88 84 VAL A O 1
ATOM 659 N N . GLY A 1 85 ? -4.708 -9.410 -10.351 1.00 96.94 85 GLY A N 1
ATOM 660 C CA . GLY A 1 85 ? -6.134 -9.247 -10.076 1.00 96.94 85 GLY A CA 1
ATOM 661 C C . GLY A 1 85 ? -6.346 -8.683 -8.673 1.00 96.94 85 GLY A 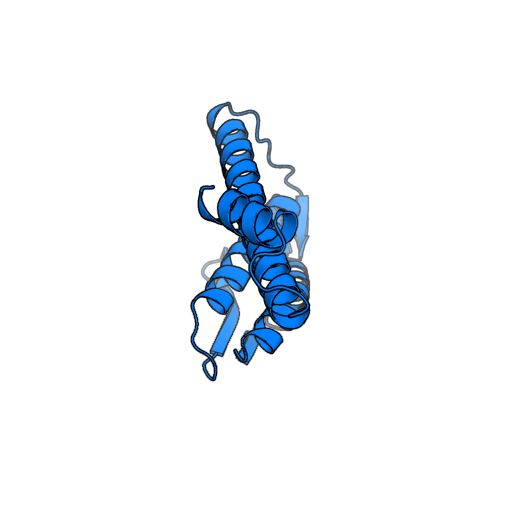C 1
ATOM 662 O O . GLY A 1 85 ? -5.652 -9.074 -7.740 1.00 96.94 85 GLY A O 1
ATOM 663 N N . ILE A 1 86 ? -7.297 -7.768 -8.499 1.00 96.81 86 ILE A N 1
ATOM 664 C CA . ILE A 1 86 ? -7.613 -7.219 -7.178 1.00 96.81 86 ILE A CA 1
ATOM 665 C C . ILE A 1 86 ? -9.125 -7.159 -6.975 1.00 96.81 86 ILE A C 1
ATOM 667 O O . ILE A 1 86 ? -9.843 -6.646 -7.834 1.00 96.81 86 ILE A O 1
ATOM 671 N N . ASP A 1 87 ? -9.591 -7.684 -5.843 1.00 96.00 87 ASP A N 1
ATOM 672 C CA . ASP A 1 87 ? -11.007 -7.746 -5.468 1.00 96.00 87 ASP A CA 1
ATOM 673 C C . ASP A 1 87 ? -11.236 -7.145 -4.076 1.00 96.00 87 ASP A C 1
ATOM 675 O O . ASP A 1 87 ? -10.336 -7.157 -3.234 1.00 96.00 87 ASP A O 1
ATOM 679 N N . ALA A 1 88 ? -12.448 -6.649 -3.831 1.00 94.44 88 ALA A N 1
ATOM 680 C CA . ALA A 1 88 ? -12.864 -6.109 -2.541 1.00 94.44 88 ALA A CA 1
ATOM 681 C C . ALA A 1 88 ? -14.174 -6.764 -2.073 1.00 94.44 88 ALA A C 1
ATOM 683 O O . ALA A 1 88 ? -15.171 -6.765 -2.792 1.00 94.44 88 ALA A O 1
ATOM 684 N N . GLU A 1 89 ? -14.171 -7.293 -0.852 1.00 94.12 89 GLU A N 1
ATOM 685 C CA . GLU A 1 89 ? -15.311 -7.883 -0.145 1.00 94.12 89 GLU A CA 1
ATOM 686 C C . GLU A 1 89 ? -15.548 -7.079 1.141 1.00 94.12 89 GLU A C 1
ATOM 688 O O . GLU A 1 89 ? -15.158 -7.481 2.236 1.00 94.12 89 GLU A O 1
ATOM 693 N N . LEU A 1 90 ? -16.136 -5.886 1.003 1.00 90.62 90 LEU A N 1
ATOM 694 C CA . LEU A 1 90 ? -16.279 -4.936 2.117 1.00 90.62 90 LEU A CA 1
ATOM 695 C C . LEU A 1 90 ? -17.624 -5.018 2.859 1.00 90.62 90 LEU A C 1
ATOM 697 O O . LEU A 1 90 ? -17.797 -4.360 3.884 1.00 90.62 90 LEU A O 1
ATOM 701 N N . GLY A 1 91 ? -18.556 -5.832 2.352 1.00 81.44 91 GLY A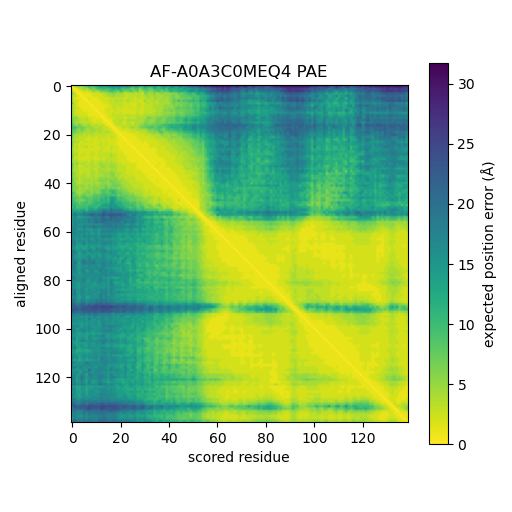 N 1
ATOM 702 C CA . GLY A 1 91 ? -19.935 -5.916 2.837 1.00 81.44 91 GLY A CA 1
ATOM 703 C C . GLY A 1 91 ? -20.758 -4.645 2.573 1.00 81.44 91 GLY A C 1
ATOM 704 O O . GLY A 1 91 ? -20.222 -3.573 2.307 1.00 81.44 91 GLY A O 1
ATOM 705 N N . ASP A 1 92 ? -22.085 -4.757 2.667 1.00 74.19 92 ASP A N 1
ATOM 706 C CA . ASP A 1 92 ? -23.001 -3.618 2.456 1.00 74.19 92 ASP A CA 1
ATOM 707 C C . ASP A 1 92 ? -23.190 -2.752 3.717 1.00 74.19 92 ASP A C 1
ATOM 709 O O . ASP A 1 92 ? -23.733 -1.644 3.667 1.00 74.19 92 ASP A O 1
ATOM 713 N N . ALA A 1 93 ? -22.773 -3.257 4.880 1.00 78.25 93 ALA A N 1
ATOM 714 C CA . ALA A 1 93 ? -22.964 -2.576 6.151 1.00 78.25 93 ALA A CA 1
ATOM 715 C C . ALA A 1 93 ? -21.930 -1.461 6.345 1.00 78.25 93 ALA A C 1
ATOM 717 O O . ALA A 1 93 ? -20.722 -1.679 6.262 1.00 78.25 93 ALA A O 1
ATOM 718 N N . LYS A 1 94 ? -22.402 -0.262 6.707 1.00 87.19 94 LYS A N 1
ATOM 719 C CA . LYS A 1 94 ? -21.515 0.818 7.149 1.00 87.19 94 LYS A CA 1
ATOM 720 C C . LYS A 1 94 ? -20.870 0.441 8.478 1.00 87.19 94 LYS A C 1
ATOM 722 O O . LYS A 1 94 ? -21.519 0.461 9.521 1.00 87.19 94 LYS A O 1
ATOM 727 N N . VAL 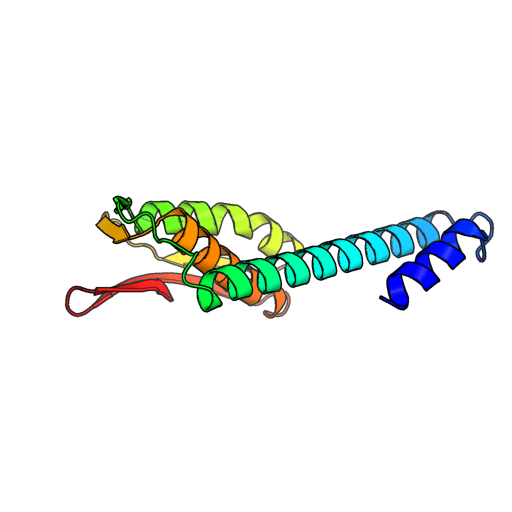A 1 95 ? -19.583 0.117 8.426 1.00 91.94 95 VAL A N 1
ATOM 728 C CA . VAL A 1 95 ? -18.759 -0.115 9.614 1.00 91.94 95 VAL A CA 1
ATOM 729 C C . VAL A 1 95 ? -18.177 1.216 10.086 1.00 91.94 95 VAL A C 1
ATOM 731 O O . VAL A 1 95 ? -17.207 1.704 9.512 1.00 91.94 95 VAL A O 1
ATOM 734 N N . GLU A 1 96 ? -18.784 1.814 11.109 1.00 93.56 96 GLU A N 1
ATOM 735 C CA . GLU A 1 96 ? -18.280 3.028 11.765 1.00 93.56 96 GLU A CA 1
ATOM 736 C C . GLU A 1 96 ? -17.308 2.654 12.891 1.00 93.56 96 GLU A C 1
ATOM 738 O O . GLU A 1 96 ? -17.628 1.821 13.743 1.00 93.56 96 GLU A O 1
ATOM 743 N N . ILE A 1 97 ? -16.128 3.277 12.917 1.00 94.25 97 ILE A N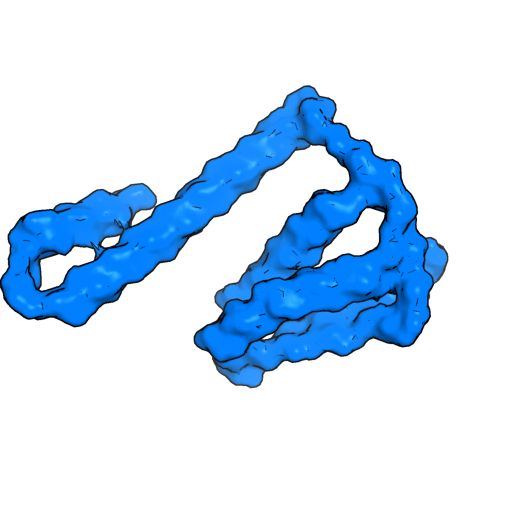 1
ATOM 744 C CA . ILE A 1 97 ? -15.127 3.091 13.977 1.00 94.25 97 ILE A CA 1
ATOM 745 C C . ILE A 1 97 ? -14.623 4.438 14.500 1.00 94.25 97 ILE A C 1
ATOM 747 O O . ILE A 1 97 ? -14.738 5.463 13.830 1.00 94.25 97 ILE A O 1
ATOM 751 N N . LEU A 1 98 ? -14.041 4.432 15.699 1.00 95.19 98 LEU A N 1
ATOM 752 C CA . LEU A 1 98 ? -13.307 5.568 16.254 1.00 95.19 98 LEU A CA 1
ATOM 753 C C . LEU A 1 98 ? -11.808 5.370 16.004 1.00 95.19 98 LEU A C 1
ATOM 755 O O . LEU A 1 98 ? -11.232 4.387 16.469 1.00 95.19 98 LEU A O 1
ATOM 759 N N . GLY A 1 99 ? -11.169 6.304 15.306 1.00 94.06 99 GLY A N 1
ATOM 760 C CA . GLY A 1 99 ? -9.729 6.264 15.051 1.00 94.06 99 GLY A CA 1
ATOM 761 C C . GLY A 1 99 ? -9.266 7.408 14.158 1.00 94.06 99 GLY A C 1
ATOM 762 O O . GLY A 1 99 ? -10.054 8.284 13.813 1.00 94.06 99 GLY A O 1
ATOM 763 N N . ASP A 1 100 ? -7.993 7.410 13.778 1.00 95.50 100 ASP A N 1
ATOM 764 C CA . ASP A 1 100 ? -7.449 8.399 12.846 1.00 95.50 100 ASP A CA 1
ATOM 765 C C . ASP A 1 100 ? -7.578 7.881 11.397 1.00 95.50 100 ASP A C 1
ATOM 767 O O . ASP A 1 100 ? -6.882 6.930 11.016 1.00 95.50 100 ASP A O 1
ATOM 771 N N . PRO A 1 101 ? -8.451 8.468 10.558 1.00 95.69 101 PRO A N 1
ATOM 772 C CA . PRO A 1 101 ? -8.642 7.999 9.190 1.00 95.69 101 PRO A CA 1
ATOM 773 C C . PRO A 1 101 ? -7.436 8.265 8.288 1.00 95.69 101 PRO A C 1
ATOM 775 O O . PRO A 1 101 ? -7.293 7.585 7.273 1.00 95.69 101 PRO A O 1
ATOM 778 N N . ARG A 1 102 ? -6.562 9.230 8.613 1.00 93.06 102 ARG A N 1
ATOM 779 C CA . ARG A 1 102 ? -5.332 9.475 7.845 1.00 93.06 102 ARG A CA 1
ATOM 780 C C . ARG A 1 102 ? -4.343 8.344 8.089 1.00 93.06 102 ARG A C 1
ATOM 782 O O . ARG A 1 102 ? -3.848 7.758 7.128 1.00 93.06 102 ARG A O 1
ATOM 789 N N . ALA A 1 103 ? -4.124 7.994 9.356 1.00 91.56 103 ALA A N 1
ATOM 790 C CA . ALA A 1 103 ? -3.269 6.870 9.726 1.00 91.56 103 ALA A CA 1
ATOM 791 C C . ALA A 1 103 ? -3.816 5.549 9.161 1.00 91.56 103 ALA A C 1
ATOM 793 O O . ALA A 1 103 ? -3.077 4.779 8.553 1.00 91.56 103 ALA A O 1
ATOM 794 N N . MET A 1 104 ? -5.129 5.320 9.271 1.00 95.62 104 MET A N 1
ATOM 795 C CA . MET A 1 104 ? -5.761 4.109 8.744 1.00 95.62 104 MET A CA 1
ATOM 796 C C . MET A 1 104 ? -5.646 4.008 7.215 1.00 95.62 104 MET A C 1
ATOM 798 O O . MET A 1 104 ? -5.331 2.941 6.692 1.00 95.62 104 MET A O 1
ATOM 802 N N . ARG A 1 105 ? -5.820 5.122 6.486 1.00 95.88 105 ARG A N 1
ATOM 803 C CA . ARG A 1 105 ? -5.601 5.172 5.030 1.00 95.88 105 ARG A CA 1
ATOM 804 C C . ARG A 1 105 ? -4.182 4.749 4.670 1.00 95.88 105 ARG A C 1
ATOM 806 O O . ARG A 1 105 ? -3.999 3.932 3.773 1.00 95.88 105 ARG A O 1
ATOM 813 N N . GLN A 1 106 ? -3.195 5.289 5.383 1.00 92.25 106 GLN A N 1
ATOM 814 C CA . GLN A 1 106 ? -1.789 4.967 5.159 1.00 92.25 106 GLN A CA 1
ATOM 815 C C . GLN A 1 106 ? -1.519 3.474 5.371 1.00 92.25 106 GLN A C 1
ATOM 817 O O . GLN A 1 106 ? -0.872 2.847 4.535 1.00 92.25 106 GLN A O 1
ATOM 822 N N . VAL A 1 107 ? -2.054 2.894 6.451 1.00 94.25 107 VAL A N 1
ATOM 823 C CA . VAL A 1 107 ? -1.925 1.459 6.742 1.00 94.25 107 VAL A CA 1
ATOM 824 C C . VAL A 1 107 ? -2.514 0.620 5.608 1.00 94.25 107 VAL A C 1
ATOM 826 O O . VAL A 1 107 ? -1.813 -0.227 5.058 1.00 94.25 107 VAL A O 1
ATOM 829 N N . ILE A 1 108 ? -3.763 0.880 5.208 1.00 95.88 108 ILE A N 1
ATOM 830 C CA . ILE A 1 108 ? -4.448 0.088 4.174 1.00 95.88 108 ILE A CA 1
ATOM 831 C C . ILE A 1 108 ? -3.721 0.198 2.827 1.00 95.88 108 ILE A C 1
ATOM 833 O O . ILE A 1 108 ? -3.466 -0.818 2.183 1.00 95.88 108 ILE A O 1
ATOM 837 N N . VAL A 1 109 ? -3.337 1.409 2.405 1.00 94.88 109 VAL A N 1
ATOM 838 C CA . VAL A 1 109 ? -2.610 1.617 1.140 1.00 94.88 109 VAL A CA 1
ATOM 839 C C . VAL A 1 109 ? -1.243 0.931 1.162 1.00 94.88 109 VAL A C 1
ATOM 841 O O . VAL A 1 109 ? -0.868 0.293 0.177 1.00 94.88 109 VAL A O 1
ATOM 844 N N . ASN A 1 110 ? -0.505 1.004 2.271 1.00 90.81 110 ASN A N 1
ATOM 845 C CA . ASN A 1 110 ? 0.791 0.337 2.395 1.00 90.81 110 ASN A CA 1
ATOM 846 C C . ASN A 1 110 ? 0.653 -1.187 2.311 1.00 90.81 110 ASN A C 1
ATOM 848 O O . ASN A 1 110 ? 1.420 -1.833 1.599 1.00 90.81 110 ASN A O 1
ATOM 852 N N . LEU A 1 111 ? -0.339 -1.769 2.987 1.00 95.25 111 LEU A N 1
ATOM 853 C CA . LEU A 1 111 ? -0.581 -3.210 2.936 1.00 95.25 111 LEU A CA 1
ATOM 854 C C . LEU A 1 111 ? -1.011 -3.666 1.537 1.00 95.25 111 LEU A C 1
ATOM 856 O O . LEU A 1 111 ? -0.420 -4.598 0.997 1.00 95.25 111 LEU A O 1
ATOM 860 N N . LEU A 1 112 ? -1.970 -2.976 0.912 1.00 95.75 112 LEU A N 1
ATOM 861 C CA . LEU A 1 112 ? -2.449 -3.313 -0.432 1.00 95.75 112 LEU A CA 1
ATOM 862 C C . LEU A 1 112 ? -1.374 -3.141 -1.506 1.00 95.75 112 LEU A C 1
ATOM 864 O O . LEU A 1 112 ? -1.225 -3.999 -2.373 1.00 95.75 112 LEU A O 1
ATOM 868 N N . SER A 1 113 ? -0.613 -2.046 -1.463 1.00 92.50 113 SER A N 1
ATOM 869 C CA . SER A 1 113 ? 0.471 -1.817 -2.423 1.00 92.50 113 SER A CA 1
ATOM 870 C C . SER A 1 113 ? 1.591 -2.844 -2.265 1.00 92.50 113 SER A C 1
ATOM 872 O O . SER A 1 113 ? 2.124 -3.309 -3.273 1.00 92.50 113 SER A O 1
ATOM 874 N N . ASN A 1 114 ? 1.906 -3.259 -1.032 1.00 92.31 114 ASN A N 1
ATOM 875 C CA . ASN A 1 114 ? 2.837 -4.355 -0.778 1.00 92.31 114 ASN A CA 1
ATOM 876 C C . ASN A 1 114 ? 2.294 -5.683 -1.308 1.00 92.31 114 ASN A C 1
ATOM 878 O O . ASN A 1 114 ? 3.024 -6.381 -2.006 1.00 92.31 114 ASN A O 1
ATOM 882 N N . ALA A 1 115 ? 1.025 -6.007 -1.047 1.00 95.31 115 ALA A N 1
ATOM 883 C CA . ALA A 1 115 ? 0.397 -7.209 -1.586 1.00 95.31 115 ALA A CA 1
ATOM 884 C C . ALA A 1 115 ? 0.516 -7.241 -3.118 1.00 95.31 115 ALA A C 1
ATOM 886 O O . ALA A 1 115 ? 1.080 -8.173 -3.674 1.00 95.31 115 ALA A O 1
ATOM 887 N N . VAL A 1 116 ? 0.136 -6.160 -3.804 1.00 94.69 116 VAL A N 1
ATOM 888 C CA . VAL A 1 116 ? 0.266 -6.052 -5.267 1.00 94.69 116 VAL A CA 1
ATOM 889 C C . VAL A 1 116 ? 1.717 -6.151 -5.745 1.00 94.69 116 VAL A C 1
ATOM 891 O O . VAL A 1 116 ? 1.985 -6.786 -6.758 1.00 94.69 116 VAL A O 1
ATOM 894 N N . LYS A 1 117 ? 2.662 -5.511 -5.049 1.00 88.81 117 LYS A N 1
ATOM 895 C CA . LYS A 1 117 ? 4.083 -5.504 -5.428 1.00 88.81 117 LYS A CA 1
ATOM 896 C C . LYS A 1 117 ? 4.718 -6.893 -5.346 1.00 88.81 117 LYS A C 1
ATOM 898 O O . LYS A 1 117 ? 5.625 -7.180 -6.124 1.00 88.81 117 LYS A O 1
ATOM 903 N N . PHE A 1 118 ? 4.305 -7.704 -4.375 1.00 92.00 118 PHE A N 1
ATOM 904 C CA . PHE A 1 118 ? 4.916 -9.002 -4.092 1.00 92.00 118 PHE A CA 1
ATOM 905 C C . PHE A 1 118 ? 4.110 -10.194 -4.627 1.00 92.00 118 PHE A C 1
ATOM 907 O O . PHE A 1 118 ? 4.621 -11.312 -4.613 1.00 92.00 118 PHE A O 1
ATOM 914 N N . THR A 1 119 ? 2.898 -9.971 -5.137 1.00 93.81 119 THR A N 1
ATOM 915 C CA . THR A 1 119 ? 2.108 -10.985 -5.842 1.00 93.81 119 THR A CA 1
ATOM 916 C C . THR A 1 119 ? 2.544 -11.094 -7.315 1.00 93.81 119 THR A C 1
ATOM 918 O O . THR A 1 119 ? 2.615 -10.075 -8.006 1.00 93.81 119 THR A O 1
ATOM 921 N N . PRO A 1 120 ? 2.839 -12.305 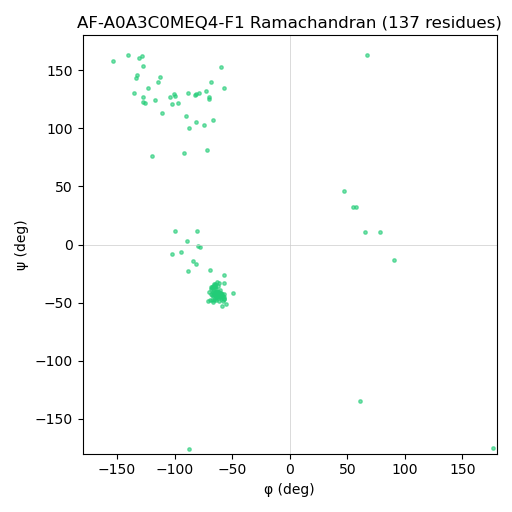-7.829 1.00 95.19 120 PRO A N 1
ATOM 922 C CA . PRO A 1 120 ? 3.158 -12.527 -9.239 1.00 95.19 120 PRO A CA 1
ATOM 923 C C . PRO A 1 120 ? 2.038 -12.117 -10.207 1.00 95.19 120 PRO A C 1
ATOM 925 O O . PRO A 1 120 ? 0.849 -12.182 -9.891 1.00 95.19 120 PRO A O 1
ATOM 928 N N . ALA A 1 121 ? 2.419 -11.763 -11.437 1.00 96.38 121 ALA A N 1
ATOM 929 C CA . ALA A 1 121 ? 1.472 -11.493 -12.518 1.00 96.38 121 ALA A CA 1
ATOM 930 C C . ALA A 1 121 ? 0.552 -12.704 -12.775 1.00 96.38 121 ALA A C 1
ATOM 932 O O . ALA A 1 121 ? 1.013 -13.842 -12.859 1.00 96.38 121 ALA A O 1
ATOM 933 N N . GLY A 1 122 ? -0.748 -12.448 -12.928 1.00 94.81 122 GLY A N 1
ATOM 934 C CA . GLY A 1 122 ? -1.788 -13.462 -13.119 1.00 94.81 122 GLY A CA 1
ATOM 935 C C . GLY A 1 122 ? -2.432 -13.978 -11.827 1.00 94.81 122 GLY A C 1
ATOM 936 O O . GLY A 1 122 ? -3.492 -14.602 -11.898 1.00 94.81 122 GLY A O 1
ATOM 937 N N . GLU A 1 123 ? -1.852 -13.695 -10.658 1.00 97.69 123 GLU A N 1
ATOM 938 C CA . GLU A 1 123 ? -2.454 -14.016 -9.359 1.00 97.69 123 GLU A CA 1
ATOM 939 C C . GLU A 1 123 ? -3.388 -12.900 -8.857 1.00 97.69 123 GLU A C 1
ATOM 941 O O . GLU A 1 123 ? -3.678 -11.935 -9.574 1.00 97.69 123 GLU A O 1
ATOM 946 N N . ARG A 1 124 ? -3.933 -13.055 -7.640 1.00 96.69 124 ARG A N 1
ATOM 947 C CA . ARG A 1 124 ? -4.951 -12.156 -7.084 1.00 96.69 124 ARG A CA 1
ATOM 948 C C . ARG A 1 124 ? -4.641 -11.716 -5.659 1.00 96.69 124 ARG A C 1
ATOM 950 O O . ARG A 1 124 ? -4.168 -12.500 -4.844 1.00 96.69 124 ARG A O 1
ATOM 957 N N . VAL A 1 125 ? -5.026 -10.482 -5.358 1.00 97.19 125 VAL A N 1
ATOM 958 C CA . VAL A 1 125 ? -5.081 -9.896 -4.017 1.00 97.19 125 VAL A CA 1
ATOM 959 C C . VAL A 1 125 ? -6.543 -9.617 -3.676 1.00 97.19 125 VAL A C 1
ATOM 961 O O . VAL A 1 125 ? -7.309 -9.163 -4.525 1.00 97.19 125 VAL A O 1
ATOM 964 N N . ARG A 1 126 ? -6.944 -9.870 -2.432 1.00 96.94 126 ARG A N 1
ATOM 965 C CA . ARG A 1 126 ? -8.290 -9.567 -1.946 1.00 96.94 126 ARG A CA 1
ATOM 966 C C . ARG A 1 126 ? -8.202 -8.653 -0.736 1.00 96.94 126 ARG A C 1
ATOM 968 O O . ARG A 1 126 ? -7.406 -8.918 0.151 1.00 96.94 126 ARG A O 1
ATOM 975 N N . LEU A 1 127 ? -9.031 -7.614 -0.721 1.00 96.50 127 LEU A N 1
ATOM 976 C CA . LEU A 1 127 ? -9.323 -6.814 0.460 1.00 96.50 127 LEU A CA 1
ATOM 977 C C . LEU A 1 127 ? -10.667 -7.257 1.023 1.00 96.50 127 LEU A C 1
ATOM 979 O O . LEU A 1 127 ? -11.652 -7.296 0.294 1.00 96.50 127 LEU A O 1
ATOM 983 N N . SER A 1 128 ? -10.732 -7.548 2.309 1.00 95.19 128 SER A N 1
ATOM 984 C CA . SER A 1 128 ? -11.945 -8.001 2.978 1.00 95.19 128 SER A CA 1
ATOM 985 C C . SER A 1 128 ? -12.156 -7.242 4.279 1.00 95.19 128 SER A C 1
ATOM 987 O O . SER A 1 128 ? -11.200 -6.893 4.970 1.00 95.19 128 SER A O 1
ATOM 989 N N . LEU A 1 129 ? -13.417 -6.954 4.596 1.00 95.00 129 LEU A N 1
ATOM 990 C CA . LEU A 1 129 ? -13.818 -6.334 5.854 1.00 95.00 129 LEU A CA 1
ATOM 991 C C . LEU A 1 129 ? -14.913 -7.178 6.502 1.00 95.00 129 LEU A C 1
ATOM 993 O O . LEU A 1 129 ? -15.977 -7.383 5.918 1.00 95.00 129 LEU A O 1
ATOM 997 N N . SER A 1 130 ? -14.669 -7.630 7.728 1.00 92.69 130 SER A N 1
ATOM 998 C CA . SER A 1 130 ? -15.641 -8.372 8.531 1.00 92.69 130 SER A CA 1
ATOM 999 C C . SER A 1 130 ? -15.806 -7.768 9.927 1.00 92.69 130 SER A C 1
ATOM 1001 O O . SER A 1 130 ? -14.988 -6.974 10.399 1.00 92.69 130 SER A O 1
ATOM 1003 N N . LEU A 1 131 ? -16.910 -8.123 10.588 1.00 90.00 131 LEU A N 1
ATOM 1004 C CA . LEU A 1 131 ? -17.163 -7.804 11.990 1.00 90.00 131 LEU A CA 1
ATOM 1005 C C . LEU A 1 131 ? -17.102 -9.095 12.808 1.00 90.00 131 LEU A C 1
ATOM 1007 O O . LEU A 1 131 ? -17.972 -9.953 12.677 1.00 90.00 131 LEU A O 1
ATOM 1011 N N . GLU A 1 132 ? -16.106 -9.213 13.682 1.00 87.81 132 GLU A N 1
ATOM 1012 C CA . GLU A 1 132 ? -15.897 -10.382 14.538 1.00 87.81 132 GLU A CA 1
ATOM 1013 C C . GLU A 1 132 ? -15.811 -9.959 16.003 1.00 87.81 132 GLU A C 1
ATOM 1015 O O . GLU A 1 132 ? -14.985 -9.131 16.387 1.00 87.81 132 GLU A O 1
ATOM 1020 N N . GLY A 1 133 ? -16.696 -10.496 16.850 1.00 83.75 133 GLY A N 1
ATOM 1021 C CA . GLY A 1 133 ? -16.670 -10.226 18.294 1.00 83.75 133 GLY A CA 1
ATOM 1022 C C . GLY A 1 133 ? -16.767 -8.737 18.663 1.00 83.75 133 GLY A C 1
ATOM 1023 O O . GLY A 1 133 ? -16.162 -8.309 19.644 1.00 83.75 133 GLY A O 1
ATOM 1024 N N . GLY A 1 134 ? -17.478 -7.935 17.860 1.00 84.00 134 GLY A N 1
ATOM 1025 C CA . GLY A 1 134 ? -17.594 -6.483 18.052 1.00 84.00 134 GLY A CA 1
ATOM 1026 C C . GLY A 1 134 ? -16.378 -5.675 17.582 1.00 84.00 134 GLY A C 1
ATOM 1027 O O . GLY A 1 134 ? -16.292 -4.485 17.877 1.00 84.00 134 GLY A O 1
ATOM 1028 N N . ARG A 1 135 ? -15.439 -6.295 16.859 1.00 88.50 135 ARG A N 1
ATOM 1029 C CA . ARG A 1 135 ? -14.285 -5.634 16.239 1.00 88.50 135 ARG A CA 1
ATOM 1030 C C . ARG A 1 135 ? -14.408 -5.676 14.722 1.00 88.50 135 ARG A C 1
ATOM 1032 O O . ARG A 1 135 ? -14.878 -6.663 14.168 1.00 88.50 135 ARG A O 1
ATOM 1039 N N . ALA A 1 136 ? -13.958 -4.615 14.063 1.00 91.31 136 ALA A N 1
ATOM 1040 C CA . ALA A 1 136 ? -13.758 -4.623 12.621 1.00 91.31 136 ALA A CA 1
ATOM 1041 C C . ALA A 1 136 ? -12.415 -5.284 12.293 1.00 91.31 136 ALA A C 1
ATOM 1043 O O . ALA A 1 136 ? -11.394 -4.911 12.874 1.00 91.31 136 ALA A O 1
ATOM 1044 N N . MET A 1 137 ? -12.421 -6.244 11.373 1.00 92.19 137 MET A N 1
ATOM 1045 C CA . MET A 1 137 ? -11.228 -6.926 10.884 1.00 92.19 137 MET A CA 1
ATOM 1046 C C . MET A 1 137 ? -11.050 -6.639 9.395 1.00 92.19 137 MET A C 1
ATOM 1048 O O . MET A 1 137 ? -11.964 -6.866 8.607 1.00 92.19 137 MET A O 1
ATOM 1052 N N . LEU A 1 138 ? -9.876 -6.117 9.036 1.00 92.31 138 LEU A N 1
ATOM 1053 C CA . LEU A 1 138 ? -9.422 -5.944 7.656 1.00 92.31 138 LEU A CA 1
ATOM 1054 C C . LEU A 1 138 ? -8.399 -7.037 7.344 1.00 92.31 138 LEU A C 1
ATOM 1056 O O . LEU A 1 138 ? -7.417 -7.162 8.082 1.00 92.31 138 LEU A O 1
ATOM 1060 N N . SER A 1 139 ? -8.620 -7.785 6.264 1.00 89.06 139 SER A N 1
ATOM 1061 C CA . SER A 1 139 ? -7.707 -8.827 5.766 1.00 89.06 139 SER A CA 1
ATOM 1062 C C . SER A 1 139 ? -7.502 -8.770 4.265 1.00 89.06 139 SER A C 1
ATOM 1064 O O . SER A 1 139 ? -8.468 -8.404 3.552 1.00 89.06 139 SER A O 1
#

Nearest PDB structures (foldseek):
  4q20-assembly1_B  TM=9.193E-01  e=2.679E-08  Caulobacter vibrioides CB15
  4q20-assembly1_A  TM=7.832E-01  e=1.188E-08  Caulobacter vibrioides CB15
  6rh7-assembly1_B  TM=7.073E-01  e=1.264E-08  Thermotoga maritima
  4jas-assembly1_A-2  TM=6.797E-01  e=5.676E-08  Thermotoga maritima MSB8
  6paj-assembly1_B  TM=6.888E-01  e=2.009E-06  Staphylococcus aureus

Foldseek 3Di:
DVLLVVLVCCLVVVVVPPPVVSNVVSVVVNVVVVVVVVVVVVVVVVVVCVVVVVDDWPKDKDFPLVLLVVLQVVCVVVLVVQQEAEEEASDPDRDIDITRSVVVSVVSNVVSNVCSVPDHHPYYDYWYWDQDPNDIDID

Radius of gyration: 19.9 Å; Cα contacts (8 Å, |Δi|>4): 153; chains: 1; bounding box: 51×28×51 Å

Solvent-accessible surface area (backbone atoms only — not comparable to full-atom values): 7894 Å² total; per-residue (Å²): 112,71,64,46,57,54,40,49,48,45,54,72,68,41,7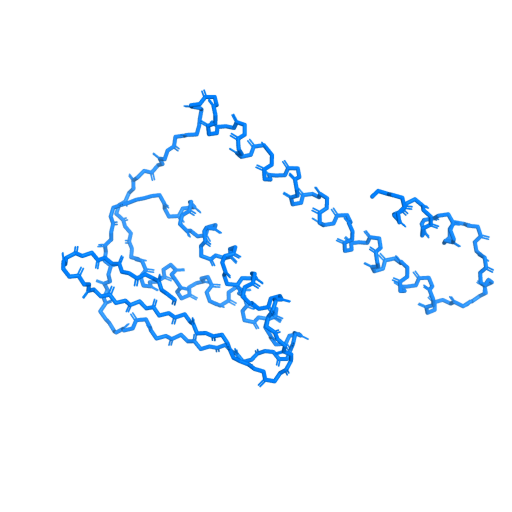5,70,63,88,50,59,67,62,47,51,53,39,52,52,51,34,50,54,52,50,54,52,52,52,49,54,51,51,54,52,54,53,50,51,30,52,77,68,66,67,58,73,80,66,65,40,80,46,49,50,41,61,50,50,51,55,38,50,64,68,42,48,65,58,20,58,74,51,44,26,47,77,50,77,49,47,69,91,62,83,43,72,45,80,40,31,67,68,62,50,48,52,52,52,38,54,52,52,47,47,49,46,72,74,45,58,66,76,40,77,48,66,44,36,43,49,78,56,96,93,38,82,45,80,82

pLDDT: mean 88.71, std 7.7, range [54.25, 97.88]

Sequence (139 aa):
MNAILGFSEVIRDQVFGPDQARYCDYAASIHQSGQHLLSLINDILDLSKIESGSYRLECQQFCLSRLADE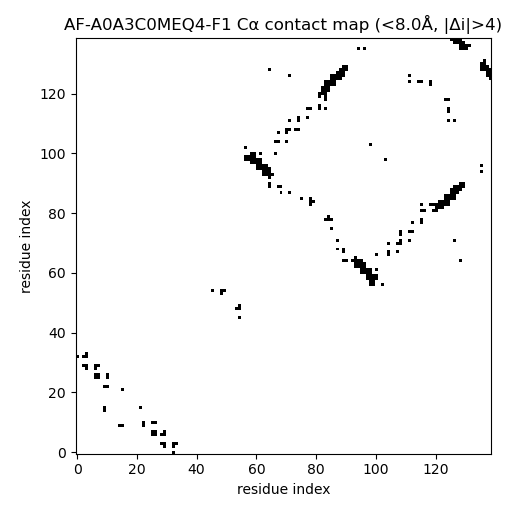CFMMVRPQAAKGQVGIDAELGDAKVEILGDPRAMRQVIVNLLSNAVKFTPAGERVRLSLSLEGGRAMLS

Secondary structure (DSSP, 8-state):
-HHHHHHHHHHHTTTTTT-HHHHHHHHHHHHHHHHHHHHHHHHHHHHHHHHTT------EEEEHHHHHHHHHHHHHHHHHHTT-EEEEE--SS--EEEE-HHHHHHHHHHHHHHHHHHSPTT-EEEEEEEEETTEEEE-

Mean predicted aligned error: 8.61 Å